Protein AF-A0A924E027-F1 (afdb_monomer_lite)

Secondary structure (DSSP, 8-state):
-----SSEEEEEEEEEETTEEEEEEEEEEE-SHHHHHSTTTTTT-SEEEEEEEESS---HHHHHHHHHHHHHHT-SSEEEEEEETTEEEEEEEES-HHHHHHHHHHHHHHHHHTT--S--S-----EE----

Structure (mmCIF, N/CA/C/O backbone):
data_AF-A0A924E027-F1
#
_entry.id   AF-A0A924E027-F1
#
loop_
_atom_site.group_PDB
_atom_site.id
_atom_site.type_symbol
_atom_site.label_atom_id
_atom_site.label_alt_id
_atom_site.label_comp_id
_atom_site.label_asym_id
_atom_site.label_entity_id
_atom_site.label_seq_id
_atom_site.pdbx_PDB_ins_code
_atom_site.Cartn_x
_atom_site.Cartn_y
_atom_site.Cartn_z
_atom_site.occupancy
_atom_site.B_iso_or_equiv
_atom_site.auth_seq_id
_atom_site.auth_comp_id
_atom_site.auth_asym_id
_atom_site.auth_atom_id
_atom_site.pdbx_PDB_model_num
ATOM 1 N N . GLY A 1 1 ? 15.959 -11.311 -16.418 1.00 66.38 1 GLY A N 1
ATOM 2 C CA . GLY A 1 1 ? 14.643 -11.250 -15.756 1.00 66.38 1 GLY A CA 1
ATOM 3 C C . GLY A 1 1 ? 13.567 -11.440 -16.797 1.00 66.38 1 GLY A C 1
ATOM 4 O O . GLY A 1 1 ? 13.792 -11.071 -17.945 1.00 66.38 1 GLY A O 1
ATOM 5 N N . GLU A 1 2 ? 12.443 -12.037 -16.420 1.00 77.75 2 GLU A N 1
ATOM 6 C CA . GLU A 1 2 ? 11.288 -12.213 -17.307 1.00 77.75 2 GLU A CA 1
ATOM 7 C C . GLU A 1 2 ? 10.476 -10.909 -17.389 1.00 77.75 2 GLU A C 1
ATOM 9 O O . GLU A 1 2 ? 10.451 -10.122 -16.442 1.00 77.75 2 GLU A O 1
ATOM 14 N N . ARG A 1 3 ? 9.845 -10.643 -18.540 1.00 82.81 3 ARG A N 1
ATOM 15 C CA . ARG A 1 3 ? 8.987 -9.465 -18.754 1.00 82.81 3 ARG A CA 1
ATOM 16 C C . ARG A 1 3 ? 7.577 -9.923 -19.102 1.00 82.81 3 ARG A C 1
ATOM 18 O O . ARG A 1 3 ? 7.398 -10.807 -19.937 1.00 82.81 3 ARG A O 1
ATOM 25 N N . PHE A 1 4 ? 6.574 -9.275 -18.514 1.00 83.75 4 PHE A N 1
ATOM 26 C CA . PHE A 1 4 ? 5.158 -9.577 -18.738 1.00 83.75 4 PHE A CA 1
ATOM 27 C C . PHE A 1 4 ? 4.656 -8.999 -20.078 1.00 83.75 4 PHE A C 1
ATOM 29 O O . PHE A 1 4 ? 3.863 -8.061 -20.134 1.00 83.75 4 PHE A O 1
ATOM 36 N N . LEU A 1 5 ? 5.188 -9.508 -21.192 1.00 88.25 5 LEU A N 1
ATOM 37 C CA . LEU A 1 5 ? 4.950 -8.943 -22.526 1.00 88.25 5 LEU A CA 1
ATOM 38 C C . LEU A 1 5 ? 3.614 -9.360 -23.150 1.00 88.25 5 LEU A C 1
ATOM 40 O O . LEU A 1 5 ? 3.139 -8.683 -24.055 1.00 88.25 5 LEU A O 1
ATOM 44 N N . ASN A 1 6 ? 3.000 -10.442 -22.672 1.00 88.25 6 ASN A N 1
ATOM 45 C CA . ASN A 1 6 ? 1.785 -11.002 -23.256 1.00 88.25 6 ASN A CA 1
ATOM 46 C C . ASN A 1 6 ? 0.726 -11.290 -22.189 1.00 88.25 6 ASN A C 1
ATOM 48 O O . ASN A 1 6 ? 1.044 -11.623 -21.049 1.00 88.25 6 ASN A O 1
ATOM 52 N N . GLY A 1 7 ? -0.545 -11.210 -22.587 1.00 90.12 7 GLY A N 1
ATOM 53 C CA . GLY A 1 7 ? -1.685 -11.491 -21.715 1.00 90.12 7 GLY A CA 1
ATOM 54 C C . GLY A 1 7 ? -2.092 -10.306 -20.836 1.00 90.12 7 GLY A C 1
ATOM 55 O O . GLY A 1 7 ? -1.871 -9.142 -21.169 1.00 90.12 7 GLY A O 1
ATOM 56 N N . ALA A 1 8 ? -2.770 -10.600 -19.728 1.00 89.88 8 ALA A N 1
ATOM 57 C CA . ALA A 1 8 ? -3.174 -9.598 -18.749 1.00 89.88 8 ALA A CA 1
ATOM 58 C C . ALA A 1 8 ? -3.244 -10.211 -17.351 1.00 89.88 8 ALA A C 1
ATOM 60 O O . ALA A 1 8 ? -3.834 -11.276 -17.167 1.00 89.88 8 ALA A O 1
ATOM 61 N N . TYR A 1 9 ? -2.703 -9.499 -16.369 1.00 87.12 9 TYR A N 1
ATOM 62 C CA . TYR A 1 9 ? -2.934 -9.789 -14.964 1.00 87.12 9 TYR A CA 1
ATOM 63 C C . TYR A 1 9 ? -4.304 -9.248 -14.557 1.00 87.12 9 TYR A C 1
ATOM 65 O O . TYR A 1 9 ? -4.694 -8.141 -14.948 1.00 87.12 9 TYR A O 1
ATOM 73 N N . ARG A 1 10 ? -5.047 -10.039 -13.780 1.00 89.88 10 ARG A N 1
ATOM 74 C CA . ARG A 1 10 ? -6.344 -9.663 -13.216 1.00 89.88 10 ARG A CA 1
ATOM 75 C C . ARG A 1 10 ? -6.412 -10.139 -11.775 1.00 89.88 10 ARG A C 1
ATOM 77 O O . ARG A 1 10 ? -6.257 -11.330 -11.524 1.00 89.88 10 ARG 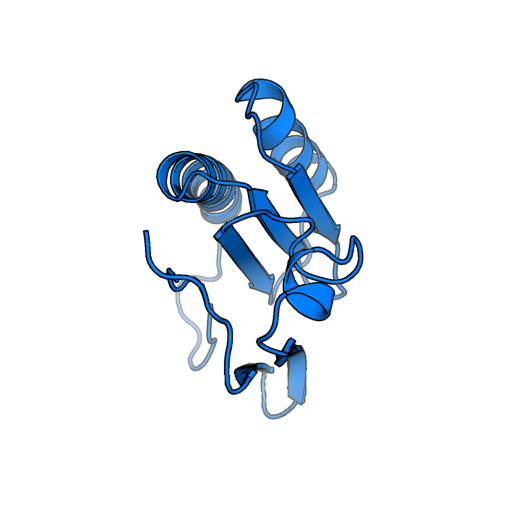A O 1
ATOM 84 N N . ALA A 1 11 ? -6.710 -9.226 -10.864 1.00 86.75 11 ALA A N 1
ATOM 85 C CA . ALA A 1 11 ? -7.046 -9.555 -9.491 1.00 86.75 11 ALA A CA 1
ATOM 86 C C . ALA A 1 11 ? -8.365 -8.901 -9.103 1.00 86.75 11 ALA A C 1
ATOM 88 O O . ALA A 1 11 ? -8.663 -7.765 -9.475 1.00 86.75 11 ALA A O 1
ATOM 89 N N . HIS A 1 12 ? -9.163 -9.653 -8.356 1.00 91.25 12 HIS A N 1
ATOM 90 C CA . HIS A 1 12 ? -10.427 -9.194 -7.810 1.00 91.25 12 HIS A CA 1
ATOM 91 C C . HIS A 1 12 ? -10.440 -9.536 -6.328 1.00 91.25 12 HIS A C 1
ATOM 93 O O . HIS A 1 12 ? -10.499 -10.706 -5.958 1.00 91.25 12 HIS A O 1
ATOM 99 N N . THR A 1 13 ? -10.453 -8.505 -5.493 1.00 87.75 13 THR A N 1
ATOM 100 C CA . THR A 1 13 ? -10.574 -8.635 -4.041 1.00 87.75 13 THR A CA 1
ATOM 101 C C . THR A 1 13 ? -11.860 -7.966 -3.598 1.00 87.75 13 THR A C 1
ATOM 103 O O . THR A 1 13 ? -12.184 -6.857 -4.021 1.00 87.75 13 THR A O 1
ATOM 106 N N . THR A 1 14 ? -12.631 -8.633 -2.747 1.00 90.69 14 THR A N 1
ATOM 107 C CA . THR A 1 14 ? -13.827 -8.050 -2.138 1.00 90.69 14 THR A CA 1
ATOM 108 C C . THR A 1 14 ? -13.852 -8.390 -0.660 1.00 90.69 14 THR A C 1
ATOM 110 O O . THR A 1 14 ? -13.757 -9.556 -0.288 1.00 90.69 14 THR A O 1
ATOM 113 N N . ILE A 1 15 ? -13.986 -7.364 0.175 1.00 87.38 15 ILE A N 1
ATOM 114 C CA . ILE A 1 15 ? -14.159 -7.505 1.620 1.00 87.38 15 ILE A CA 1
ATOM 115 C C . ILE A 1 15 ? -15.609 -7.162 1.931 1.00 87.38 15 ILE A C 1
ATOM 117 O O . ILE A 1 15 ? -16.061 -6.051 1.656 1.00 87.38 15 ILE A O 1
ATOM 121 N N . ASN A 1 16 ? -16.328 -8.120 2.510 1.00 88.12 16 ASN A N 1
ATOM 122 C CA . ASN A 1 16 ? -17.736 -7.984 2.871 1.00 88.12 16 ASN A CA 1
ATOM 123 C C . ASN A 1 16 ? -17.911 -7.975 4.395 1.00 88.12 16 ASN A C 1
ATOM 125 O O . ASN A 1 16 ? -17.195 -8.672 5.115 1.00 88.12 16 ASN A O 1
ATOM 129 N N . ARG A 1 17 ? -18.914 -7.239 4.881 1.00 84.00 17 ARG A N 1
ATOM 130 C CA . ARG A 1 17 ? -19.420 -7.306 6.259 1.00 84.00 17 ARG A CA 1
ATOM 131 C C . ARG A 1 17 ? -20.935 -7.436 6.218 1.00 84.00 17 ARG A C 1
ATOM 133 O O . ARG A 1 17 ? -21.605 -6.614 5.600 1.00 84.00 17 ARG A O 1
ATOM 140 N N . SER A 1 18 ? -21.466 -8.474 6.861 1.00 88.69 18 SER A N 1
ATOM 141 C CA . SER A 1 18 ? -22.913 -8.733 6.939 1.00 88.69 18 SER A CA 1
ATOM 142 C C . SER A 1 18 ? -23.609 -8.690 5.567 1.00 88.69 18 SER A C 1
ATOM 144 O O . SER A 1 18 ? -24.636 -8.041 5.395 1.00 88.69 18 SER A O 1
ATOM 146 N N . GLY A 1 19 ? -22.997 -9.323 4.559 1.00 88.12 19 GLY A N 1
ATOM 147 C CA . GLY A 1 19 ? -23.519 -9.370 3.186 1.00 88.12 19 GLY A CA 1
ATOM 148 C C . GLY A 1 19 ? -23.362 -8.081 2.368 1.00 88.12 19 GLY A C 1
ATOM 149 O O . GLY A 1 19 ? -23.777 -8.057 1.213 1.00 88.12 19 GLY A O 1
ATOM 150 N N . ARG A 1 20 ? -22.754 -7.021 2.919 1.00 87.81 20 ARG A N 1
ATOM 151 C CA . ARG A 1 20 ? -22.511 -5.749 2.219 1.00 87.81 20 ARG A CA 1
ATOM 152 C C . ARG A 1 20 ? -21.020 -5.557 1.909 1.00 87.81 20 ARG A C 1
ATOM 154 O O . ARG A 1 20 ? -20.200 -5.786 2.804 1.00 87.81 20 ARG A O 1
ATOM 161 N N . PRO A 1 21 ? -20.646 -5.117 0.694 1.00 88.56 21 PRO A N 1
ATOM 162 C CA . PRO A 1 21 ? -19.253 -4.841 0.363 1.00 88.56 21 PRO A CA 1
ATOM 163 C C . PRO A 1 21 ? -18.752 -3.597 1.099 1.00 88.56 21 PRO A C 1
ATOM 165 O O . PRO A 1 21 ? -19.355 -2.530 1.016 1.00 88.56 21 PRO A O 1
ATOM 168 N N . LEU A 1 22 ? -17.635 -3.744 1.810 1.00 87.12 22 LEU A N 1
ATOM 169 C CA . LEU A 1 22 ? -16.889 -2.642 2.426 1.00 87.12 22 LEU A CA 1
ATOM 170 C C . LEU A 1 22 ? -15.748 -2.152 1.533 1.00 87.12 22 LEU A C 1
ATOM 172 O O . LEU A 1 22 ? -15.379 -0.983 1.586 1.00 87.12 22 LEU A O 1
ATOM 176 N N . TRP A 1 23 ? -15.172 -3.048 0.734 1.00 89.31 23 TRP A N 1
ATOM 177 C CA . TRP A 1 23 ? -14.073 -2.736 -0.171 1.00 89.31 23 TRP A CA 1
ATOM 178 C C . TRP A 1 23 ? -14.108 -3.665 -1.378 1.00 89.31 23 TRP A C 1
ATOM 180 O O . TRP A 1 23 ? -14.326 -4.869 -1.233 1.00 89.31 23 TRP A O 1
ATOM 190 N N . ILE A 1 24 ? -13.873 -3.106 -2.563 1.00 91.19 24 ILE A N 1
ATOM 191 C CA . ILE A 1 24 ? -13.747 -3.846 -3.817 1.00 91.19 24 ILE A CA 1
ATOM 192 C C . ILE A 1 24 ? -12.511 -3.300 -4.531 1.00 91.19 24 ILE A C 1
ATOM 194 O O . ILE A 1 24 ? -12.484 -2.121 -4.875 1.00 91.19 24 ILE A O 1
ATOM 198 N N . ASP A 1 25 ? -11.522 -4.153 -4.787 1.00 90.62 25 ASP A N 1
ATOM 199 C CA . ASP A 1 25 ? -10.383 -3.826 -5.649 1.00 90.62 25 ASP A CA 1
ATOM 200 C C . ASP A 1 25 ? -10.411 -4.723 -6.885 1.00 90.62 25 ASP A C 1
ATOM 202 O O . ASP A 1 25 ? -10.452 -5.951 -6.778 1.00 90.62 25 ASP A O 1
ATOM 206 N N . ARG A 1 26 ? -10.427 -4.101 -8.064 1.00 91.56 26 ARG A N 1
ATOM 207 C CA . ARG A 1 26 ? -10.438 -4.779 -9.365 1.00 91.56 26 ARG A CA 1
ATOM 208 C C . ARG A 1 26 ? -9.227 -4.314 -10.147 1.00 91.56 26 ARG A C 1
ATOM 210 O O . ARG A 1 26 ? -9.290 -3.341 -10.895 1.00 91.56 26 ARG A O 1
ATOM 217 N N . GLN A 1 27 ? -8.124 -5.018 -9.965 1.00 89.69 27 GLN A N 1
ATOM 218 C CA . GLN A 1 27 ? -6.877 -4.700 -10.635 1.00 89.69 27 GLN A CA 1
ATOM 219 C C . GLN A 1 27 ? -6.828 -5.420 -11.976 1.00 89.69 27 GLN A C 1
ATOM 221 O O . GLN A 1 27 ? -7.080 -6.623 -12.076 1.00 89.69 27 GLN A O 1
ATOM 226 N N . ARG A 1 28 ? -6.488 -4.675 -13.023 1.00 89.56 28 ARG A N 1
ATOM 227 C CA . ARG A 1 28 ? -6.146 -5.233 -14.325 1.00 89.56 28 ARG A CA 1
ATOM 228 C C . ARG A 1 28 ? -4.899 -4.537 -14.829 1.00 89.56 28 ARG A C 1
ATOM 230 O O . ARG A 1 28 ? -4.915 -3.326 -15.013 1.00 89.56 28 ARG A O 1
ATOM 237 N N . LEU A 1 29 ? -3.873 -5.320 -15.124 1.00 87.44 29 LEU A N 1
ATOM 238 C CA . LEU A 1 29 ? -2.673 -4.840 -15.787 1.00 87.44 29 LEU A CA 1
ATOM 239 C C . LEU A 1 29 ? -2.540 -5.572 -17.119 1.00 87.44 29 LEU A C 1
ATOM 241 O O . LEU A 1 29 ? -2.468 -6.800 -17.162 1.00 87.44 29 LEU A O 1
ATOM 245 N N . ALA A 1 30 ? -2.568 -4.819 -18.215 1.00 88.94 30 ALA A N 1
ATOM 246 C CA . ALA A 1 30 ? -2.277 -5.379 -19.525 1.00 88.94 30 ALA A CA 1
ATOM 247 C C . ALA A 1 30 ? -0.778 -5.685 -19.627 1.00 88.94 30 ALA A C 1
ATOM 249 O O . ALA A 1 30 ? 0.045 -4.901 -19.154 1.00 88.94 30 ALA A O 1
ATOM 250 N N . GLY A 1 31 ? -0.439 -6.819 -20.237 1.00 87.75 31 GLY A N 1
ATOM 251 C CA . GLY A 1 31 ? 0.928 -7.074 -20.663 1.00 87.75 31 GLY A CA 1
ATOM 252 C C . GLY A 1 31 ? 1.321 -6.195 -21.848 1.00 87.75 31 GLY A C 1
ATOM 253 O O . GLY A 1 31 ? 0.494 -5.495 -22.437 1.00 87.75 31 GLY A O 1
ATOM 254 N N . GLY A 1 32 ? 2.599 -6.258 -22.198 1.00 89.12 32 GLY A N 1
ATOM 255 C CA . GLY A 1 32 ? 3.168 -5.535 -23.332 1.00 89.12 32 GLY A CA 1
ATOM 256 C C . GLY A 1 32 ? 3.909 -4.270 -22.914 1.00 89.12 32 GLY A C 1
ATOM 257 O O . GLY A 1 32 ? 3.631 -3.656 -21.885 1.00 89.12 32 GLY A O 1
ATOM 258 N N . GLU A 1 33 ? 4.893 -3.884 -23.722 1.00 87.75 33 GLU A N 1
ATOM 259 C CA . GLU A 1 33 ? 5.877 -2.866 -23.338 1.00 87.75 33 GLU A CA 1
ATOM 260 C C . GLU A 1 33 ? 5.249 -1.506 -23.029 1.00 87.75 33 GLU A C 1
ATOM 262 O O . GLU A 1 33 ? 5.585 -0.902 -22.015 1.00 87.75 33 GLU A O 1
ATOM 267 N N . ALA A 1 34 ? 4.287 -1.062 -23.842 1.00 86.75 34 ALA A N 1
ATOM 268 C CA . ALA A 1 34 ? 3.616 0.222 -23.649 1.00 86.75 34 ALA A CA 1
ATOM 269 C C . ALA A 1 34 ? 2.832 0.288 -22.325 1.00 86.75 34 ALA A C 1
ATOM 271 O O . ALA A 1 34 ? 2.884 1.293 -21.620 1.00 86.75 34 ALA A O 1
ATOM 272 N N . ALA A 1 35 ? 2.132 -0.791 -21.959 1.00 84.94 35 ALA A N 1
ATOM 273 C CA . ALA A 1 35 ? 1.352 -0.844 -20.724 1.00 84.94 35 ALA A CA 1
ATOM 274 C C . ALA A 1 35 ? 2.252 -0.905 -19.480 1.00 84.94 35 ALA A C 1
ATOM 276 O O . ALA A 1 35 ? 1.957 -0.266 -18.470 1.00 84.94 35 ALA A O 1
ATOM 277 N N . LEU A 1 36 ? 3.368 -1.635 -19.564 1.00 86.31 36 LEU A N 1
ATOM 278 C CA . LEU A 1 36 ? 4.341 -1.728 -18.474 1.00 86.31 36 LEU A CA 1
ATOM 279 C C . LEU A 1 36 ? 5.138 -0.428 -18.290 1.00 86.31 36 LEU A C 1
ATOM 281 O O . LEU A 1 36 ? 5.447 -0.065 -17.157 1.00 86.31 36 LEU A O 1
ATOM 285 N N . ALA A 1 37 ? 5.456 0.283 -19.375 1.00 89.06 37 ALA A N 1
ATOM 286 C CA . ALA A 1 37 ? 6.190 1.549 -19.327 1.00 89.06 37 ALA A CA 1
ATOM 287 C C . ALA A 1 37 ? 5.308 2.753 -18.950 1.00 89.06 37 ALA A C 1
ATOM 289 O O . ALA A 1 37 ? 5.829 3.774 -18.512 1.00 89.06 37 ALA A O 1
ATOM 290 N N . SER A 1 38 ? 3.985 2.649 -19.103 1.00 89.50 38 SER A N 1
ATOM 291 C CA . SER A 1 38 ? 3.060 3.740 -18.788 1.00 89.50 38 SER A CA 1
ATOM 292 C C . SER A 1 38 ? 3.104 4.121 -17.308 1.00 89.50 38 SER A C 1
ATOM 294 O O . SER A 1 38 ? 3.025 3.255 -16.435 1.00 89.50 38 SER A O 1
ATOM 296 N N . GLU A 1 39 ? 3.116 5.425 -17.023 1.00 87.44 39 GLU A N 1
ATOM 297 C CA . GLU A 1 39 ? 3.007 5.969 -15.663 1.00 87.44 39 GLU A CA 1
ATOM 298 C C . GLU A 1 39 ? 1.703 5.577 -14.959 1.00 87.44 39 GLU A C 1
ATOM 300 O O . GLU A 1 39 ? 1.675 5.459 -13.736 1.00 87.44 39 GLU A O 1
ATOM 305 N N . GLN A 1 40 ? 0.636 5.334 -15.729 1.00 84.69 40 GLN A N 1
ATOM 306 C CA . GLN A 1 40 ? -0.654 4.858 -15.216 1.00 84.69 40 GLN A CA 1
ATOM 307 C C . GLN A 1 40 ? -0.677 3.336 -14.999 1.00 84.69 40 GLN A C 1
ATOM 309 O O . GLN A 1 40 ? -1.615 2.798 -14.411 1.00 84.69 40 GLN A O 1
ATOM 314 N N . GLY A 1 41 ? 0.345 2.638 -15.498 1.00 86.50 41 GLY A N 1
ATOM 315 C CA . GLY A 1 41 ? 0.609 1.231 -15.247 1.00 86.50 41 GLY A CA 1
ATOM 316 C C . GLY A 1 41 ? 1.742 1.069 -14.239 1.00 86.50 41 GLY A C 1
ATOM 317 O O . GLY A 1 41 ? 1.707 1.602 -13.126 1.00 86.50 41 GLY A O 1
ATOM 318 N N . LEU A 1 42 ? 2.764 0.310 -14.629 1.00 88.94 42 LEU A N 1
ATOM 319 C CA . LEU A 1 42 ? 3.888 0.015 -13.746 1.00 88.94 42 LEU A CA 1
ATOM 320 C C . LEU A 1 42 ? 5.001 1.069 -13.768 1.00 88.94 42 LEU A C 1
ATOM 322 O O . LEU A 1 42 ? 5.895 0.976 -12.935 1.00 88.94 42 LEU A O 1
ATOM 326 N N . ALA A 1 43 ? 4.982 2.052 -14.672 1.00 91.25 43 ALA A N 1
ATOM 327 C CA . ALA A 1 43 ? 6.069 3.029 -14.832 1.00 91.25 43 ALA A CA 1
ATOM 328 C C . ALA A 1 43 ? 7.464 2.369 -14.937 1.00 91.25 43 ALA A C 1
ATOM 330 O O . ALA A 1 43 ? 8.447 2.840 -14.369 1.00 91.25 43 ALA A O 1
ATOM 331 N N . GLY A 1 44 ? 7.540 1.208 -15.596 1.00 90.31 44 GLY A N 1
ATOM 332 C CA . GLY A 1 44 ? 8.768 0.416 -15.711 1.00 90.31 44 GLY A CA 1
ATOM 333 C C . GLY A 1 44 ? 9.187 -0.345 -14.445 1.00 90.31 44 GLY A C 1
ATOM 334 O O . GLY A 1 44 ? 10.197 -1.045 -14.473 1.00 90.31 44 GLY A O 1
ATOM 335 N N . LYS A 1 45 ? 8.426 -0.260 -13.350 1.00 92.31 45 LYS A N 1
ATOM 336 C CA . LYS A 1 45 ? 8.688 -0.974 -12.095 1.00 92.31 45 LYS A CA 1
ATOM 337 C C . LYS A 1 45 ? 8.193 -2.419 -12.161 1.00 92.31 45 LYS A C 1
ATOM 339 O O . LYS A 1 45 ? 7.220 -2.728 -12.837 1.00 92.31 45 LYS A O 1
ATOM 344 N N . SER A 1 46 ? 8.870 -3.335 -11.477 1.00 90.44 46 SER A N 1
ATOM 345 C CA . SER A 1 46 ? 8.569 -4.776 -11.542 1.00 90.44 46 SER A CA 1
ATOM 346 C C . SER A 1 46 ? 7.665 -5.267 -10.412 1.00 90.44 46 SER A C 1
ATOM 348 O O . SER A 1 46 ? 7.154 -6.385 -10.467 1.00 90.44 46 SER A O 1
ATOM 350 N N . VAL A 1 47 ? 7.459 -4.446 -9.382 1.00 91.44 47 VAL A N 1
ATOM 351 C CA . VAL A 1 47 ? 6.749 -4.817 -8.161 1.00 91.44 47 VAL A CA 1
ATOM 352 C C . VAL A 1 47 ? 5.660 -3.798 -7.874 1.00 91.44 47 VAL A C 1
ATOM 354 O O . VAL A 1 47 ? 5.921 -2.605 -7.741 1.00 91.44 47 VAL A O 1
ATOM 357 N N . VAL A 1 48 ? 4.440 -4.295 -7.699 1.00 92.81 48 VAL A N 1
ATOM 358 C CA . VAL A 1 48 ? 3.338 -3.561 -7.076 1.00 92.81 48 VAL A CA 1
ATOM 359 C C . VAL A 1 48 ? 2.811 -4.350 -5.892 1.00 92.81 48 VAL A C 1
ATOM 361 O O . VAL A 1 48 ? 2.824 -5.581 -5.887 1.00 92.81 48 VAL A O 1
ATOM 364 N N . GLY A 1 49 ? 2.364 -3.640 -4.866 1.00 92.38 49 GLY A N 1
ATOM 365 C CA . GLY A 1 49 ? 1.829 -4.251 -3.658 1.00 92.38 49 GLY A CA 1
AT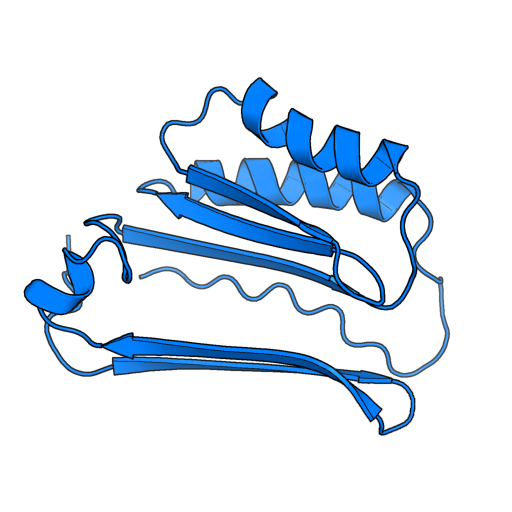OM 366 C C . GLY A 1 49 ? 0.634 -3.479 -3.135 1.00 92.38 49 GLY A C 1
ATOM 367 O O . GLY A 1 49 ? 0.555 -2.262 -3.296 1.00 92.38 49 GLY A O 1
ATOM 368 N N . THR A 1 50 ? -0.305 -4.178 -2.505 1.00 93.88 50 THR A N 1
ATOM 369 C CA . THR A 1 50 ? -1.452 -3.555 -1.844 1.00 93.88 50 THR A CA 1
ATOM 370 C C . THR A 1 50 ? -1.694 -4.211 -0.489 1.00 93.88 50 THR A C 1
ATOM 372 O O . THR A 1 50 ? -1.846 -5.429 -0.398 1.00 93.88 50 THR A O 1
ATOM 375 N N . LEU A 1 51 ? -1.760 -3.392 0.557 1.00 94.56 51 LEU A N 1
ATOM 376 C CA . LEU A 1 51 ? -2.182 -3.783 1.898 1.00 94.56 51 LEU A CA 1
ATOM 377 C C . LEU A 1 51 ? -3.436 -2.991 2.253 1.00 94.56 51 LEU A C 1
ATOM 379 O O . LEU A 1 51 ? -3.468 -1.776 2.091 1.00 94.56 51 LEU A O 1
ATOM 383 N N . VAL A 1 52 ? -4.481 -3.669 2.718 1.00 92.81 52 VAL A N 1
ATOM 384 C CA . VAL A 1 52 ? -5.731 -3.022 3.126 1.00 92.81 52 VAL A CA 1
ATOM 385 C C . VAL A 1 52 ? -6.087 -3.420 4.549 1.00 92.81 52 VAL A C 1
ATOM 387 O O . VAL A 1 52 ? -6.022 -4.592 4.917 1.00 92.81 52 VAL A O 1
ATOM 390 N N . TRP A 1 53 ? -6.493 -2.431 5.337 1.00 92.31 53 TRP A N 1
ATOM 391 C CA . TRP A 1 53 ? -7.002 -2.602 6.691 1.00 92.31 53 TRP A CA 1
ATOM 392 C C . TRP A 1 53 ? -8.397 -2.006 6.743 1.00 92.31 53 TRP A C 1
ATOM 394 O O . TRP A 1 53 ? -8.550 -0.788 6.717 1.00 92.31 53 TRP A O 1
ATOM 404 N N . ILE A 1 54 ? -9.416 -2.865 6.743 1.00 89.56 54 ILE A N 1
ATOM 405 C CA . ILE A 1 54 ? -10.814 -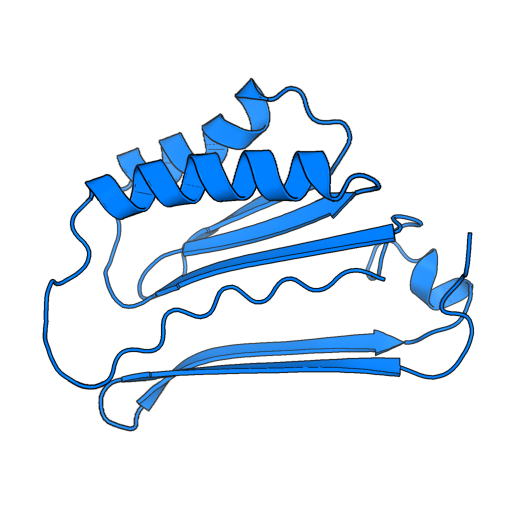2.471 6.548 1.00 89.56 54 ILE A CA 1
ATOM 406 C C . ILE A 1 54 ? -11.677 -3.068 7.653 1.00 89.56 54 ILE A C 1
ATOM 408 O O . ILE A 1 54 ? -11.566 -4.247 7.982 1.00 89.56 54 ILE A O 1
ATOM 412 N N . GLY A 1 55 ? -12.601 -2.268 8.171 1.00 84.62 55 GLY A N 1
ATOM 413 C CA . GLY A 1 55 ? -13.616 -2.680 9.131 1.00 84.62 55 GLY A CA 1
ATOM 414 C C . GLY A 1 55 ? -13.717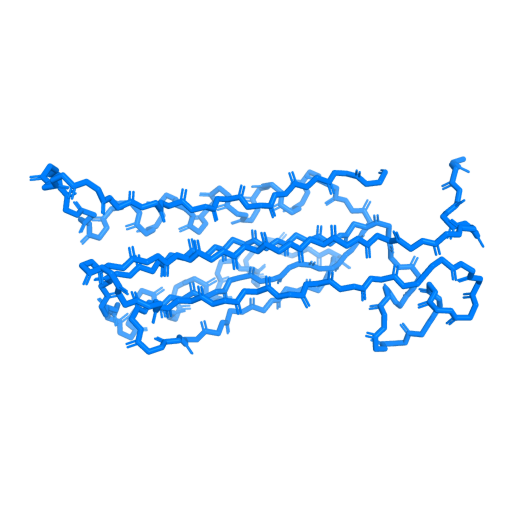 -1.776 10.355 1.00 84.62 55 GLY A C 1
ATOM 415 O O . GLY A 1 55 ? -14.705 -1.889 11.085 1.00 84.62 55 GLY A O 1
ATOM 416 N N . LEU A 1 56 ? -12.757 -0.884 10.572 1.00 81.00 56 LEU A N 1
ATOM 417 C CA . LEU A 1 56 ? -12.769 0.071 11.674 1.00 81.00 56 LEU A CA 1
ATOM 418 C C . LEU A 1 56 ? -12.198 1.415 11.206 1.00 81.00 56 LEU A C 1
ATOM 420 O O . LEU A 1 56 ? -11.188 1.421 10.499 1.00 81.00 56 LEU A O 1
ATOM 424 N N . PRO A 1 57 ? -12.814 2.543 11.600 1.00 85.69 57 PRO A N 1
ATOM 425 C CA . PRO A 1 57 ? -12.172 3.845 11.497 1.00 85.69 57 PRO A CA 1
ATOM 426 C C . PRO A 1 57 ? -10.852 3.845 12.271 1.00 85.69 57 PRO A C 1
ATOM 428 O O . PRO A 1 57 ? -10.746 3.225 13.328 1.00 85.69 57 PRO A O 1
ATOM 431 N N . LEU A 1 58 ? -9.859 4.550 11.742 1.00 89.62 58 LEU A N 1
ATOM 432 C CA . LEU A 1 58 ? -8.563 4.732 12.384 1.00 89.62 58 LEU A CA 1
ATOM 433 C C . LEU A 1 58 ? -8.460 6.167 12.886 1.00 89.62 58 LEU A C 1
ATOM 435 O O . LEU A 1 58 ? -8.989 7.079 12.254 1.00 89.62 58 LEU A O 1
ATOM 439 N N . ALA A 1 59 ? -7.773 6.361 14.008 1.00 92.62 59 ALA A N 1
ATOM 440 C CA . ALA A 1 59 ? -7.433 7.699 14.468 1.00 92.62 59 ALA A CA 1
ATOM 441 C C . ALA A 1 59 ? -6.488 8.381 13.465 1.00 92.62 59 ALA A C 1
ATOM 443 O O . ALA A 1 59 ? -5.615 7.730 12.883 1.00 92.62 59 ALA A O 1
ATOM 444 N N . ASP A 1 60 ? -6.619 9.699 13.311 1.00 93.75 60 ASP A N 1
ATOM 445 C CA . ASP A 1 60 ? -5.786 10.482 12.390 1.00 93.75 60 ASP A CA 1
ATOM 446 C C . ASP A 1 60 ? -4.288 10.350 12.703 1.00 93.75 60 ASP A C 1
ATOM 448 O O . ASP A 1 60 ? -3.462 10.346 11.791 1.00 93.75 60 ASP A O 1
ATOM 452 N N . THR A 1 61 ? -3.937 10.164 13.980 1.00 95.69 61 THR A N 1
ATOM 453 C CA . THR A 1 61 ? -2.560 9.906 14.425 1.00 95.69 61 THR A CA 1
ATOM 454 C C . THR A 1 61 ? -1.992 8.627 13.813 1.00 95.69 61 THR A C 1
ATOM 456 O O . THR A 1 61 ? -0.910 8.655 13.236 1.00 95.69 61 THR A O 1
ATOM 459 N N . VAL A 1 62 ? -2.756 7.531 13.820 1.00 94.75 62 VAL A N 1
ATOM 460 C CA . VAL A 1 62 ? -2.359 6.247 13.214 1.00 94.75 62 VAL A CA 1
ATOM 461 C C . VAL A 1 62 ? -2.178 6.393 11.702 1.00 94.75 62 VAL A C 1
ATOM 463 O O . VAL A 1 62 ? -1.230 5.863 11.125 1.00 94.75 62 VAL A O 1
ATOM 466 N N . VAL A 1 63 ? -3.065 7.140 11.038 1.00 94.94 63 VAL A N 1
ATOM 467 C CA . VAL A 1 63 ? -2.948 7.412 9.596 1.00 94.94 63 VAL A CA 1
ATOM 468 C C . VAL A 1 63 ? -1.685 8.226 9.295 1.00 94.94 63 VAL A C 1
ATOM 470 O O . VAL A 1 63 ? -0.983 7.934 8.322 1.00 94.94 63 VAL A O 1
ATOM 473 N N . ALA A 1 64 ? -1.384 9.240 10.107 1.00 96.25 64 ALA A N 1
ATOM 474 C CA . ALA A 1 64 ? -0.189 10.065 9.958 1.00 96.25 64 ALA A CA 1
ATOM 475 C C . ALA A 1 64 ? 1.100 9.255 10.187 1.00 96.25 64 ALA A C 1
ATOM 477 O O . ALA A 1 64 ? 2.057 9.385 9.417 1.00 96.25 64 ALA A O 1
ATOM 478 N N . GLU A 1 65 ? 1.109 8.368 11.182 1.00 96.69 65 GLU A N 1
ATOM 479 C CA . GLU A 1 65 ? 2.219 7.447 11.442 1.00 96.69 65 GLU A CA 1
ATOM 480 C C . GLU A 1 65 ? 2.427 6.474 10.277 1.00 96.69 65 GLU A C 1
ATOM 482 O O . GLU A 1 65 ? 3.548 6.340 9.784 1.00 96.69 65 GLU A O 1
ATOM 487 N N . ALA A 1 66 ? 1.355 5.883 9.738 1.00 95.38 66 ALA A N 1
ATOM 488 C CA . ALA A 1 66 ? 1.441 4.999 8.573 1.00 95.38 66 ALA A CA 1
ATOM 489 C C . ALA A 1 66 ? 2.020 5.711 7.335 1.00 95.38 66 ALA A C 1
ATOM 491 O O . ALA A 1 66 ? 2.796 5.120 6.581 1.00 95.38 66 ALA A O 1
ATOM 492 N N . ARG A 1 67 ? 1.675 6.991 7.125 1.00 94.81 67 ARG A N 1
ATOM 493 C CA . ARG A 1 67 ? 2.265 7.822 6.056 1.00 94.81 67 ARG A CA 1
ATOM 494 C C . ARG A 1 67 ? 3.753 8.070 6.290 1.00 94.81 67 ARG A C 1
ATOM 496 O O . ARG A 1 67 ? 4.547 7.942 5.363 1.00 94.81 67 ARG A O 1
ATOM 503 N N . THR A 1 68 ? 4.124 8.396 7.524 1.00 95.81 68 THR A N 1
ATOM 504 C CA . THR A 1 68 ? 5.511 8.704 7.901 1.00 95.81 68 THR A CA 1
ATOM 505 C C . THR A 1 68 ? 6.411 7.468 7.851 1.00 95.81 68 THR A C 1
ATOM 507 O O . THR A 1 68 ? 7.592 7.587 7.525 1.00 95.81 68 THR A O 1
ATOM 510 N N . ALA A 1 69 ? 5.856 6.275 8.088 1.00 95.25 69 ALA A N 1
ATOM 511 C CA . ALA A 1 69 ? 6.591 5.013 8.041 1.00 95.25 69 ALA A CA 1
ATOM 512 C C . ALA A 1 69 ? 7.301 4.777 6.697 1.00 95.25 69 ALA A C 1
ATOM 514 O O . ALA A 1 69 ? 8.392 4.211 6.678 1.00 95.25 69 ALA A O 1
ATOM 515 N N . TRP A 1 70 ? 6.718 5.233 5.580 1.00 93.88 70 TRP A N 1
ATOM 516 C CA . TRP A 1 70 ? 7.396 5.171 4.283 1.00 93.88 70 TRP A CA 1
ATOM 517 C C . TRP A 1 70 ? 8.595 6.122 4.224 1.00 93.88 70 TRP A C 1
ATOM 519 O O . TRP A 1 70 ? 9.707 5.703 3.904 1.00 93.88 70 TRP A O 1
ATOM 529 N N . SER A 1 71 ? 8.380 7.392 4.577 1.00 90.75 71 SER A N 1
ATOM 530 C CA . SER A 1 71 ? 9.416 8.429 4.543 1.00 90.75 71 SER A CA 1
ATOM 531 C C . SER A 1 71 ? 10.635 8.064 5.395 1.00 90.75 71 SER A C 1
ATOM 533 O O . SER A 1 71 ? 11.763 8.352 5.005 1.00 90.75 71 SER A O 1
ATOM 535 N N . ALA A 1 72 ? 10.426 7.388 6.528 1.00 92.19 72 ALA A N 1
ATOM 536 C CA . ALA A 1 72 ? 11.498 6.949 7.420 1.00 92.19 72 ALA A CA 1
ATOM 537 C C . ALA A 1 72 ? 12.376 5.827 6.835 1.00 92.19 72 ALA A C 1
ATOM 539 O O . ALA A 1 72 ? 13.539 5.704 7.210 1.00 92.19 72 ALA A O 1
ATOM 540 N N . MET A 1 73 ? 11.843 5.009 5.922 1.00 89.00 73 MET A N 1
ATOM 541 C CA . MET A 1 73 ? 12.575 3.880 5.338 1.00 89.00 73 MET A CA 1
ATOM 542 C C . MET A 1 73 ? 13.566 4.313 4.242 1.00 89.00 73 MET A C 1
ATOM 544 O O . MET A 1 73 ? 14.421 3.519 3.860 1.00 89.00 73 MET A O 1
ATOM 548 N N . ALA A 1 74 ? 13.461 5.554 3.740 1.00 84.50 74 ALA A N 1
ATOM 549 C CA . ALA A 1 74 ? 14.276 6.083 2.638 1.00 84.50 74 ALA A CA 1
ATOM 550 C C . ALA A 1 74 ? 14.310 5.153 1.403 1.00 84.50 74 ALA A C 1
ATOM 552 O O . ALA A 1 74 ? 15.345 4.956 0.760 1.00 84.50 74 ALA A O 1
ATOM 553 N N . GLY A 1 75 ? 13.154 4.561 1.100 1.00 84.69 75 GLY A N 1
ATOM 554 C CA . GLY A 1 75 ? 12.968 3.657 -0.023 1.00 84.69 75 GLY A CA 1
ATOM 555 C C . GLY A 1 75 ? 13.192 4.307 -1.397 1.00 84.69 75 GLY A C 1
ATOM 556 O O . GLY A 1 75 ? 13.041 5.515 -1.558 1.00 84.69 75 GLY A O 1
ATOM 557 N N . GLN A 1 76 ? 13.541 3.491 -2.393 1.00 92.31 76 GLN A N 1
ATOM 558 C CA . GLN A 1 76 ? 13.678 3.873 -3.806 1.00 92.31 76 GLN A CA 1
ATOM 559 C C . GLN A 1 76 ? 12.378 3.678 -4.607 1.00 92.31 76 GLN A C 1
ATOM 561 O O . GLN A 1 76 ? 12.292 4.097 -5.764 1.00 92.31 76 GLN A O 1
ATOM 566 N N . GLY A 1 77 ? 11.388 2.989 -4.033 1.00 93.94 77 GLY A N 1
ATOM 567 C CA . GLY A 1 77 ? 10.062 2.850 -4.623 1.00 93.94 77 GLY A CA 1
ATOM 568 C C . GLY A 1 77 ? 9.182 4.089 -4.444 1.00 93.94 77 GLY A C 1
ATOM 569 O O . GLY A 1 77 ? 9.587 5.138 -3.952 1.00 93.94 77 GLY A O 1
ATOM 570 N N . GLU A 1 78 ? 7.923 3.934 -4.817 1.00 95.31 78 GLU A N 1
ATOM 571 C CA . GLU A 1 78 ? 6.844 4.866 -4.535 1.00 95.31 78 GLU A CA 1
ATOM 572 C C . GLU A 1 78 ? 5.839 4.169 -3.627 1.00 95.31 78 GLU A C 1
ATOM 574 O O . GLU A 1 78 ? 5.475 3.010 -3.853 1.00 95.31 78 GLU A O 1
ATOM 579 N N . ALA A 1 79 ? 5.356 4.879 -2.614 1.00 95.81 79 ALA A N 1
ATOM 580 C CA . ALA A 1 79 ? 4.340 4.352 -1.727 1.00 95.81 79 ALA A CA 1
ATOM 581 C C . ALA A 1 79 ? 3.310 5.415 -1.361 1.00 95.81 79 ALA A C 1
ATOM 583 O O . ALA A 1 79 ? 3.604 6.608 -1.289 1.00 95.81 79 ALA A O 1
ATOM 584 N N . GLY A 1 80 ? 2.084 4.967 -1.120 1.00 95.38 80 GLY A N 1
ATOM 585 C CA . GLY A 1 80 ? 0.975 5.834 -0.760 1.00 95.38 80 GLY A CA 1
ATOM 586 C C . GLY A 1 80 ? 0.050 5.171 0.242 1.00 95.38 80 GLY A C 1
ATOM 587 O O . GLY A 1 80 ? -0.242 3.980 0.144 1.00 95.38 80 GLY A O 1
ATOM 588 N N . VAL A 1 81 ? -0.437 5.971 1.187 1.00 96.56 81 VAL A N 1
ATOM 589 C CA . VAL A 1 81 ? -1.491 5.594 2.132 1.00 96.56 81 VAL A CA 1
ATOM 590 C C . VAL A 1 81 ? -2.742 6.400 1.794 1.00 96.56 81 VAL A C 1
ATOM 592 O O . VAL A 1 81 ? -2.682 7.617 1.604 1.00 96.56 81 VAL A O 1
ATOM 595 N N . THR A 1 82 ? -3.892 5.748 1.740 1.00 94.94 82 THR A N 1
ATOM 596 C CA . THR A 1 82 ? -5.188 6.374 1.473 1.00 94.94 82 THR A CA 1
ATOM 597 C C . THR A 1 82 ? -6.164 5.948 2.556 1.00 94.94 82 THR A C 1
ATOM 599 O O . THR A 1 82 ? -6.327 4.759 2.812 1.00 94.94 82 THR A O 1
ATOM 602 N N . VAL A 1 83 ? -6.820 6.920 3.191 1.00 94.19 83 VAL A N 1
ATOM 603 C CA . VAL A 1 83 ? -7.939 6.637 4.096 1.00 94.19 83 VAL A CA 1
ATOM 604 C C . VAL A 1 83 ? -9.141 6.258 3.247 1.00 94.19 83 VAL A C 1
ATOM 606 O O . VAL A 1 83 ? -9.439 6.914 2.249 1.00 94.19 83 VAL A O 1
ATOM 609 N N . VAL A 1 84 ? -9.821 5.192 3.639 1.00 90.69 84 VAL A N 1
ATOM 610 C CA . VAL A 1 84 ? -11.048 4.720 2.995 1.00 90.69 84 VAL A CA 1
ATOM 611 C C . VAL A 1 84 ? -12.161 4.667 4.036 1.00 90.69 84 VAL A C 1
ATOM 613 O O . VAL A 1 84 ? -11.897 4.757 5.232 1.00 90.69 84 VAL A O 1
ATOM 616 N N . ALA A 1 85 ? -13.414 4.519 3.598 1.00 83.38 85 ALA A N 1
ATOM 617 C CA . ALA A 1 85 ? -14.597 4.726 4.442 1.00 83.38 85 ALA A CA 1
ATOM 618 C C . ALA A 1 85 ? -14.580 3.995 5.803 1.00 83.38 85 ALA A C 1
ATOM 620 O O . ALA A 1 85 ? -15.171 4.481 6.761 1.00 83.38 85 ALA A O 1
ATOM 621 N N . ALA A 1 86 ? -13.910 2.844 5.905 1.00 84.69 86 ALA A N 1
ATOM 622 C CA . ALA A 1 86 ? -13.764 2.102 7.155 1.00 84.69 86 ALA A CA 1
ATOM 623 C C . ALA A 1 86 ? -12.333 1.584 7.370 1.00 84.69 86 ALA A C 1
ATOM 625 O O . ALA A 1 86 ? -12.164 0.413 7.709 1.00 84.69 86 ALA A O 1
ATOM 626 N N . GLY A 1 87 ? -11.315 2.415 7.129 1.00 91.31 87 GLY A N 1
ATOM 627 C CA . GLY A 1 87 ? -9.925 2.083 7.452 1.00 91.31 87 GLY A CA 1
ATOM 628 C C . GLY A 1 87 ? -8.919 2.714 6.493 1.00 91.31 87 GLY A C 1
ATOM 629 O O . GLY A 1 87 ? -9.050 3.888 6.148 1.00 91.31 87 GLY A O 1
ATOM 630 N N . LEU A 1 88 ? -7.917 1.951 6.050 1.00 94.00 88 LEU A N 1
ATOM 631 C CA . LEU A 1 88 ? -6.891 2.445 5.129 1.00 94.00 88 LEU A CA 1
ATOM 632 C C . LEU A 1 88 ? -6.486 1.434 4.052 1.00 94.00 88 LEU A C 1
ATOM 634 O O . LEU A 1 88 ? -6.647 0.221 4.202 1.00 94.00 88 LEU A O 1
ATOM 638 N N . ALA A 1 89 ? -5.922 1.961 2.969 1.00 94.25 89 ALA A N 1
ATOM 639 C CA . ALA A 1 89 ? -5.257 1.214 1.914 1.00 94.25 89 ALA A CA 1
ATOM 640 C C . ALA A 1 89 ? -3.840 1.764 1.702 1.00 94.25 89 ALA A C 1
ATOM 642 O O . ALA A 1 89 ? -3.649 2.970 1.555 1.00 94.25 89 ALA A O 1
ATOM 643 N N . CYS A 1 90 ? -2.862 0.871 1.648 1.00 96.00 90 CYS A N 1
ATOM 644 C CA . CYS A 1 90 ? -1.466 1.145 1.350 1.00 96.00 90 CYS A CA 1
ATOM 645 C C . CYS A 1 90 ? -1.114 0.534 -0.002 1.00 96.00 90 CYS A C 1
ATOM 647 O O . CYS A 1 90 ? -1.400 -0.641 -0.245 1.00 96.00 90 CYS A O 1
ATOM 649 N N . ARG A 1 91 ? -0.474 1.30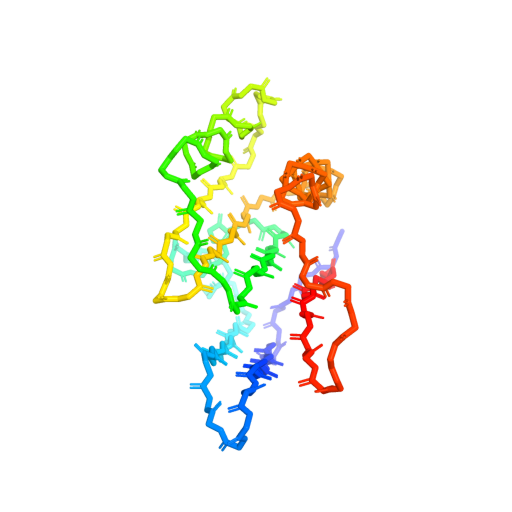7 -0.879 1.00 95.19 91 ARG A N 1
ATOM 650 C CA . ARG A 1 91 ? -0.008 0.843 -2.190 1.00 95.19 91 ARG A CA 1
ATOM 651 C C . ARG A 1 91 ? 1.470 1.142 -2.362 1.00 95.19 91 ARG A C 1
ATOM 653 O O . ARG A 1 91 ? 1.916 2.214 -1.975 1.00 95.19 91 ARG A O 1
ATOM 660 N N . TYR A 1 92 ? 2.192 0.190 -2.938 1.00 96.06 92 TYR A N 1
ATOM 661 C CA . TYR A 1 92 ? 3.610 0.294 -3.276 1.00 96.06 92 TYR A CA 1
ATOM 662 C C . TYR A 1 92 ? 3.799 0.044 -4.772 1.00 96.06 92 TYR A C 1
ATOM 664 O O . TYR A 1 92 ? 3.123 -0.826 -5.333 1.00 96.06 92 TYR A O 1
ATOM 672 N N . ARG A 1 93 ? 4.746 0.754 -5.386 1.00 94.94 93 ARG A N 1
ATOM 673 C CA . ARG A 1 93 ? 5.253 0.518 -6.740 1.00 94.94 93 ARG A CA 1
ATOM 674 C C . ARG A 1 93 ? 6.770 0.701 -6.751 1.00 94.94 93 ARG A C 1
ATOM 676 O O . ARG A 1 93 ? 7.261 1.755 -6.378 1.00 94.94 93 ARG A O 1
ATOM 683 N N . GLY A 1 94 ? 7.527 -0.293 -7.199 1.00 95.12 94 GLY A N 1
ATOM 684 C CA . GLY A 1 94 ? 8.987 -0.217 -7.216 1.00 95.12 94 GLY A CA 1
ATOM 685 C C . GLY A 1 94 ? 9.640 -1.484 -7.757 1.00 95.12 94 GLY A C 1
ATOM 686 O O . GLY A 1 94 ? 8.998 -2.298 -8.413 1.00 95.12 94 GLY A O 1
ATOM 687 N N . GLU A 1 95 ? 10.932 -1.654 -7.514 1.00 94.62 95 GLU A N 1
ATOM 688 C CA . GLU A 1 95 ? 11.697 -2.800 -8.034 1.00 94.62 95 GLU A CA 1
ATOM 689 C C . GLU A 1 95 ? 11.995 -3.855 -6.962 1.00 94.62 95 GLU A C 1
ATOM 691 O O . GLU A 1 95 ? 12.434 -4.962 -7.276 1.00 94.62 95 GLU A O 1
ATOM 696 N N . SER A 1 96 ? 11.732 -3.548 -5.687 1.00 94.75 96 SER A N 1
ATOM 697 C CA . SER A 1 96 ? 12.145 -4.383 -4.563 1.00 94.75 96 SER A CA 1
ATOM 698 C C . SER A 1 96 ? 10.957 -4.969 -3.812 1.00 94.75 96 SER A C 1
ATOM 700 O O . SER A 1 96 ? 10.239 -4.306 -3.066 1.00 94.75 96 SER A O 1
ATOM 702 N N . THR A 1 97 ? 10.799 -6.289 -3.914 1.00 94.06 97 THR A N 1
ATOM 703 C CA . THR A 1 97 ? 9.833 -7.000 -3.063 1.00 94.06 97 THR A CA 1
ATOM 704 C C . THR A 1 97 ? 10.249 -7.021 -1.589 1.00 94.06 97 THR A C 1
ATOM 706 O O . THR A 1 97 ? 9.414 -7.325 -0.740 1.00 94.06 97 THR A O 1
ATOM 709 N N . ALA A 1 98 ? 11.522 -6.757 -1.274 1.00 95.62 98 ALA A N 1
ATOM 710 C CA . ALA A 1 98 ? 12.004 -6.676 0.102 1.00 95.62 98 ALA A CA 1
ATOM 711 C C . ALA A 1 98 ? 11.559 -5.358 0.748 1.00 95.62 98 ALA A C 1
ATOM 713 O O . ALA A 1 98 ? 11.000 -5.374 1.837 1.00 95.62 98 ALA A O 1
ATOM 714 N N . GLU A 1 99 ? 11.703 -4.253 0.018 1.00 96.06 99 GLU A N 1
ATOM 715 C CA . GLU A 1 99 ? 11.254 -2.919 0.419 1.00 96.06 99 GLU A CA 1
ATOM 716 C C . GLU A 1 99 ? 9.735 -2.872 0.629 1.00 96.06 99 GLU A C 1
ATOM 718 O O . GLU A 1 99 ? 9.263 -2.436 1.677 1.00 96.06 99 GLU A O 1
ATOM 723 N N . ALA A 1 100 ? 8.969 -3.415 -0.326 1.00 96.19 100 ALA A N 1
ATOM 724 C CA . ALA A 1 100 ? 7.517 -3.521 -0.203 1.00 96.19 100 ALA A CA 1
ATOM 725 C C . ALA A 1 100 ? 7.107 -4.283 1.068 1.00 96.19 100 ALA A C 1
ATOM 727 O O . ALA A 1 100 ? 6.240 -3.838 1.815 1.00 96.19 100 ALA A O 1
ATOM 728 N N . ARG A 1 101 ? 7.745 -5.436 1.324 1.00 95.75 101 ARG A N 1
ATOM 729 C CA . ARG A 1 101 ? 7.467 -6.259 2.509 1.00 95.75 101 ARG A CA 1
ATOM 730 C C . ARG A 1 101 ? 7.843 -5.547 3.796 1.00 95.75 101 ARG A C 1
ATOM 732 O O . ARG A 1 101 ? 7.041 -5.556 4.717 1.00 95.75 101 ARG A O 1
ATOM 739 N N . GLN A 1 102 ? 9.024 -4.941 3.851 1.00 95.94 102 GLN A N 1
ATOM 740 C CA . GLN A 1 102 ? 9.487 -4.213 5.026 1.00 95.94 102 GLN A CA 1
ATOM 741 C C . GLN A 1 102 ? 8.501 -3.103 5.394 1.00 95.94 102 GLN A C 1
ATOM 743 O O . GLN A 1 102 ? 8.048 -3.047 6.534 1.00 95.94 102 GLN A O 1
ATOM 748 N N . TRP A 1 103 ? 8.098 -2.281 4.422 1.00 96.75 103 TRP A N 1
ATOM 749 C CA . TRP A 1 103 ? 7.128 -1.218 4.668 1.00 96.75 103 TRP A CA 1
ATOM 750 C C . TRP A 1 103 ? 5.760 -1.758 5.100 1.00 96.75 103 TRP A C 1
ATOM 752 O O . TRP A 1 103 ? 5.194 -1.278 6.083 1.00 96.75 103 TRP A O 1
ATOM 762 N N . PHE A 1 104 ? 5.235 -2.778 4.412 1.00 96.81 104 PHE A N 1
ATOM 763 C CA . PHE A 1 104 ? 3.955 -3.377 4.790 1.00 96.81 104 PHE A CA 1
ATOM 764 C C . PHE A 1 104 ? 3.980 -4.007 6.179 1.00 96.81 104 PHE A C 1
ATOM 766 O O . PHE A 1 104 ? 2.993 -3.861 6.893 1.00 96.81 104 PHE A O 1
ATOM 773 N N . SER A 1 105 ? 5.076 -4.652 6.581 1.00 95.31 105 SER A N 1
ATOM 774 C CA . SER A 1 105 ? 5.231 -5.177 7.939 1.00 95.31 105 SER A CA 1
ATOM 775 C C . SER A 1 105 ? 5.209 -4.056 8.977 1.00 95.31 105 SER A C 1
ATOM 777 O O . SER A 1 105 ? 4.443 -4.139 9.929 1.00 95.31 105 SER A O 1
ATOM 779 N N . THR A 1 106 ? 5.945 -2.961 8.757 1.00 95.69 106 THR A N 1
ATOM 780 C CA . THR A 1 106 ? 5.929 -1.803 9.669 1.00 95.69 106 THR A CA 1
ATOM 781 C C . THR A 1 106 ? 4.522 -1.227 9.835 1.00 95.69 106 THR A C 1
ATOM 783 O O . THR A 1 106 ? 4.075 -0.965 10.951 1.00 95.69 106 THR A O 1
ATOM 786 N N . VAL A 1 107 ? 3.794 -1.047 8.729 1.00 95.25 107 VAL A N 1
ATOM 787 C CA . VAL A 1 107 ? 2.411 -0.548 8.778 1.00 95.25 107 VAL A CA 1
ATOM 788 C C . VAL A 1 107 ? 1.478 -1.566 9.439 1.00 95.25 107 VAL A C 1
ATOM 790 O O . VAL A 1 107 ? 0.584 -1.185 10.191 1.00 95.25 107 VAL A O 1
ATOM 793 N N . TRP A 1 108 ? 1.672 -2.858 9.182 1.00 94.81 108 TRP A N 1
ATOM 794 C CA . TRP A 1 108 ? 0.884 -3.923 9.793 1.00 94.81 108 TRP A CA 1
ATOM 795 C C . TRP A 1 108 ? 1.034 -3.956 11.314 1.00 94.81 108 TRP A C 1
ATOM 797 O O . TRP A 1 108 ? 0.027 -4.058 12.018 1.00 94.81 108 TRP A O 1
ATOM 807 N N . ASP A 1 109 ? 2.260 -3.848 11.819 1.00 94.19 109 ASP A N 1
ATOM 808 C CA . ASP A 1 109 ? 2.543 -3.863 13.254 1.00 94.19 109 ASP A CA 1
ATOM 809 C C . ASP A 1 109 ? 1.900 -2.656 13.950 1.00 94.19 109 ASP A C 1
ATOM 811 O O . ASP A 1 109 ? 1.219 -2.820 14.966 1.00 94.19 109 ASP A O 1
ATOM 815 N N . LEU A 1 110 ? 2.009 -1.468 13.339 1.00 94.00 110 LEU A N 1
ATOM 816 C CA . LEU A 1 110 ? 1.315 -0.256 13.784 1.00 94.00 110 LEU A CA 1
ATOM 817 C C . LEU A 1 110 ? -0.200 -0.482 13.893 1.00 94.00 110 LEU A C 1
ATOM 819 O O . LEU A 1 110 ? -0.803 -0.209 14.929 1.00 94.00 110 LEU A O 1
ATOM 823 N N . LEU A 1 111 ? -0.829 -1.004 12.837 1.00 91.88 111 LEU A N 1
ATOM 824 C CA . LEU A 1 111 ? -2.281 -1.196 12.804 1.00 91.88 111 LEU A CA 1
ATOM 825 C C . LEU A 1 111 ? -2.744 -2.279 13.776 1.00 91.88 111 LEU A C 1
ATOM 827 O O . LEU A 1 111 ? -3.773 -2.124 14.434 1.00 91.88 111 LEU A O 1
ATOM 831 N N . SER A 1 112 ? -1.971 -3.350 13.919 1.00 87.69 112 SER A N 1
ATOM 832 C CA . SER A 1 112 ? -2.280 -4.447 14.835 1.00 87.69 112 SER A CA 1
ATOM 833 C C . SER A 1 112 ? -2.292 -3.993 16.297 1.00 87.69 112 SER A C 1
ATOM 835 O O . SER A 1 112 ? -3.114 -4.479 17.077 1.00 87.69 112 SER A O 1
ATOM 837 N N . ALA A 1 113 ? -1.457 -3.014 16.657 1.00 87.62 113 ALA A N 1
ATOM 838 C C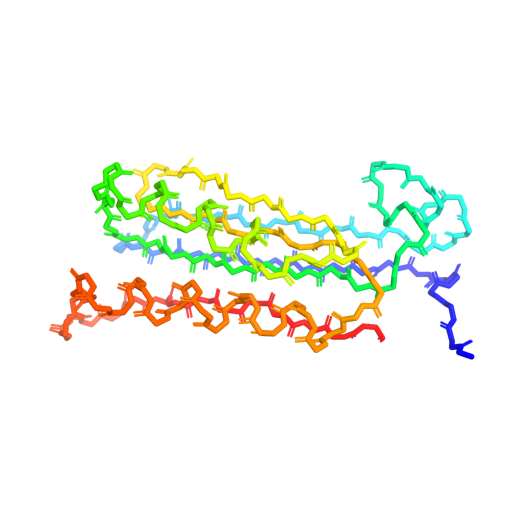A . ALA A 1 113 ? -1.430 -2.418 17.993 1.00 87.62 113 ALA A CA 1
ATOM 839 C C . ALA A 1 113 ? -2.672 -1.561 18.315 1.00 87.62 113 ALA A C 1
ATOM 841 O O . ALA A 1 113 ? -2.994 -1.368 19.485 1.00 87.62 113 ALA A O 1
ATOM 842 N N . THR A 1 114 ? -3.412 -1.090 17.304 1.00 81.50 114 THR A N 1
ATOM 843 C CA . THR A 1 114 ? -4.626 -0.267 17.502 1.00 81.50 114 THR A CA 1
ATOM 844 C C . THR A 1 114 ? -5.855 -1.059 17.957 1.00 81.50 114 THR A C 1
ATOM 846 O O . THR A 1 114 ? -6.894 -0.471 18.246 1.00 81.50 114 THR A O 1
ATOM 849 N N . GLY A 1 115 ? -5.739 -2.388 18.059 1.00 64.56 115 GLY A N 1
ATOM 850 C CA . GLY A 1 115 ? -6.830 -3.278 18.441 1.00 64.56 115 GLY A CA 1
ATOM 851 C C . GLY A 1 115 ? -7.730 -3.614 17.254 1.00 64.56 115 GLY A C 1
ATOM 852 O O . GLY A 1 115 ? -8.793 -3.028 17.063 1.00 64.56 115 GLY A O 1
ATOM 853 N N . ALA A 1 116 ? -7.345 -4.621 16.467 1.00 53.91 116 ALA A N 1
ATOM 854 C CA . ALA A 1 116 ? -8.326 -5.323 15.642 1.00 53.91 116 ALA A CA 1
ATOM 855 C C . ALA A 1 116 ? -9.342 -6.029 16.563 1.00 53.91 116 ALA A C 1
ATOM 857 O O . ALA A 1 116 ? -8.942 -6.523 17.621 1.00 53.91 116 ALA A O 1
ATOM 858 N N . PRO A 1 117 ? -10.631 -6.151 16.194 1.00 45.97 117 PRO A N 1
ATOM 859 C CA . PRO A 1 117 ? -11.578 -6.914 16.991 1.00 45.97 117 PRO A CA 1
ATOM 860 C C . PRO A 1 117 ? -11.082 -8.357 17.099 1.00 45.97 117 PRO A C 1
ATOM 862 O O . PRO A 1 117 ? -11.073 -9.108 16.120 1.00 45.97 117 PRO A O 1
ATOM 865 N N . GLN A 1 118 ? -10.676 -8.763 18.299 1.00 43.19 118 GLN A N 1
ATOM 866 C CA . GLN A 1 118 ? -10.553 -10.170 18.631 1.00 43.19 118 GLN A CA 1
ATOM 867 C C . GLN A 1 118 ? -11.967 -10.757 18.642 1.00 43.19 118 GLN A C 1
ATOM 869 O O . GLN A 1 118 ? -12.773 -10.453 19.512 1.00 43.19 118 GLN A O 1
ATOM 874 N N . ARG A 1 119 ? -12.234 -11.626 17.661 1.00 44.59 119 ARG A N 1
ATOM 875 C CA . ARG A 1 119 ? -13.372 -12.558 17.601 1.00 44.59 119 ARG A CA 1
ATOM 876 C C . ARG A 1 119 ? -14.767 -11.914 17.504 1.00 44.59 119 ARG A C 1
ATOM 878 O O . ARG A 1 119 ? -15.484 -11.777 18.484 1.00 44.59 119 ARG A O 1
ATOM 885 N N . ALA A 1 120 ? -15.222 -11.719 16.271 1.00 33.22 120 ALA A N 1
ATOM 886 C CA . ALA A 1 120 ? -16.617 -11.944 15.889 1.00 33.22 120 ALA A CA 1
ATOM 887 C C . ALA A 1 120 ? -16.613 -12.569 14.486 1.00 33.22 120 ALA A C 1
ATOM 889 O O . ALA A 1 120 ? -15.782 -12.210 13.654 1.00 33.22 120 ALA A O 1
ATOM 890 N N . GLY A 1 121 ? -17.441 -13.588 14.259 1.00 36.88 121 GLY A N 1
ATOM 891 C CA . GLY A 1 121 ? -17.392 -14.420 13.057 1.00 36.88 121 GLY A CA 1
ATOM 892 C C . GLY A 1 121 ? -17.443 -13.620 11.748 1.00 36.88 121 GLY A C 1
ATOM 893 O O . GLY A 1 121 ? -18.202 -12.668 11.621 1.00 36.88 121 GLY A O 1
ATOM 894 N N . HIS A 1 122 ? -16.670 -14.078 10.758 1.00 41.69 122 HIS A N 1
ATOM 895 C CA . HIS A 1 122 ? -16.691 -13.632 9.357 1.00 41.69 122 HIS A CA 1
ATOM 896 C C . HIS A 1 122 ? -16.168 -12.206 9.079 1.00 41.69 122 HIS A C 1
ATOM 898 O O . HIS A 1 122 ? -16.914 -11.339 8.624 1.00 41.69 122 HIS A O 1
ATOM 904 N N . HIS A 1 123 ? -14.858 -11.969 9.227 1.00 41.50 123 HIS A N 1
ATOM 905 C CA . HIS A 1 123 ? -14.210 -10.771 8.673 1.00 41.50 123 HIS A CA 1
ATOM 906 C C . HIS A 1 123 ? -12.924 -11.134 7.921 1.00 41.50 123 HIS A C 1
ATOM 908 O O . HIS A 1 123 ? -11.980 -11.668 8.493 1.00 41.50 123 HIS A O 1
ATOM 914 N N . SER A 1 124 ? -12.916 -10.864 6.614 1.00 42.50 124 SER A N 1
ATOM 915 C CA . SER A 1 124 ? -11.796 -11.149 5.717 1.00 42.50 124 SER A CA 1
ATOM 916 C C . SER A 1 124 ? -10.825 -9.966 5.728 1.00 42.50 124 SER A C 1
ATOM 918 O O . SER A 1 124 ? -11.100 -8.939 5.112 1.00 42.50 124 SER A O 1
ATOM 920 N N . LEU A 1 125 ? -9.695 -10.101 6.422 1.00 46.34 125 LEU A N 1
ATOM 921 C CA . LEU A 1 125 ? -8.517 -9.261 6.196 1.00 46.34 125 LEU A CA 1
ATOM 922 C C . LEU A 1 125 ? -7.770 -9.855 4.996 1.00 46.34 125 LEU A C 1
ATOM 924 O O . LEU A 1 125 ? -7.407 -11.028 5.019 1.00 46.34 125 LEU A O 1
ATOM 928 N N . ALA A 1 126 ? -7.607 -9.086 3.919 1.00 45.09 126 ALA A N 1
ATOM 929 C CA . ALA A 1 126 ? -6.960 -9.554 2.697 1.00 45.09 126 ALA A CA 1
ATOM 930 C C . ALA A 1 126 ? -5.655 -8.785 2.473 1.00 45.09 126 ALA A C 1
ATOM 932 O O . ALA A 1 126 ? -5.671 -7.621 2.084 1.00 45.09 126 ALA A O 1
ATOM 933 N N . VAL A 1 127 ? -4.521 -9.449 2.692 1.00 45.59 127 VAL A N 1
ATOM 934 C CA . VAL A 1 127 ? -3.231 -9.010 2.151 1.00 45.59 127 VAL A CA 1
ATOM 935 C C . VAL A 1 127 ? -3.113 -9.637 0.766 1.00 45.59 127 VAL A C 1
ATOM 937 O O . VAL A 1 127 ? -2.885 -10.839 0.645 1.00 45.59 127 VAL A O 1
ATOM 940 N N . THR A 1 128 ? -3.307 -8.857 -0.294 1.00 45.84 128 THR A N 1
ATOM 941 C CA . THR A 1 128 ? -3.039 -9.327 -1.658 1.00 45.84 128 THR A CA 1
ATOM 942 C C . THR A 1 128 ? -1.682 -8.814 -2.108 1.00 45.84 128 THR A C 1
ATOM 944 O O . THR A 1 128 ? -1.550 -7.669 -2.531 1.00 45.84 128 THR A O 1
ATOM 947 N N . GLY A 1 129 ? -0.665 -9.671 -2.032 1.00 34.22 129 GLY A N 1
ATOM 948 C CA . GLY A 1 129 ? 0.636 -9.413 -2.639 1.00 34.22 129 GLY A CA 1
ATOM 949 C C . GLY A 1 129 ? 1.108 -10.642 -3.395 1.00 34.22 129 GLY A C 1
ATOM 950 O O . GLY A 1 129 ? 1.301 -11.680 -2.772 1.00 34.22 129 GLY A O 1
ATOM 951 N N . TRP A 1 130 ? 1.312 -10.538 -4.710 1.00 38.59 130 TRP A N 1
ATOM 952 C CA . TRP A 1 130 ? 2.034 -11.560 -5.470 1.00 38.59 130 TRP A CA 1
ATOM 953 C C . TRP A 1 130 ? 3.017 -10.932 -6.451 1.00 38.59 130 TRP A C 1
ATOM 955 O O . TRP A 1 130 ? 2.737 -9.918 -7.087 1.00 38.59 130 TRP A O 1
ATOM 965 N N . ARG A 1 131 ? 4.196 -11.561 -6.480 1.00 29.42 131 ARG A N 1
ATOM 966 C CA . ARG A 1 131 ? 5.353 -11.257 -7.320 1.00 29.42 131 ARG A CA 1
ATOM 967 C C . ARG A 1 131 ? 5.010 -11.465 -8.796 1.00 29.42 131 ARG A C 1
ATOM 969 O O . ARG A 1 131 ? 4.317 -12.428 -9.114 1.00 29.42 131 ARG A O 1
ATOM 976 N N . CYS A 1 132 ? 5.539 -10.599 -9.655 1.00 33.38 132 CYS A N 1
ATOM 977 C CA . CYS A 1 132 ? 5.940 -11.013 -10.997 1.00 33.38 132 CYS A CA 1
ATOM 978 C C . CYS A 1 132 ? 7.343 -11.622 -10.909 1.00 33.38 132 CYS A C 1
ATOM 980 O O . CYS A 1 132 ? 8.130 -11.151 -10.050 1.00 33.38 132 CYS A O 1
#

Foldseek 3Di:
DDFQAADKDWDWDFWDDPNHTFDIDIDIQGHRDCRCCDPVHQVVFFFKFKFDDFDADDDVVLQVVLQVLLVVVVDPWDKDWDAGPHGIMIMIHHHDPPSVVVSNVVNVVSVVVVDDDDDDPDGDRDGDGDGD

pLDDT: mean 84.16, std 17.34, range [29.42, 96.81]

Sequence (132 aa):
GERFLNGAYRAHTTINRSGRPLWIDRQRLAGGEAALASEQGLAGKSVVGTLVWIGLPLADTVVAEARTAWSAMAGQGEAGVTVVAAGLACRYRGESTAEARQWFSTVWDLLSATGAPQRAGHHSLAVTGWRC

Radius of gyration: 15.76 Å; chains: 1; bounding box: 38×25×42 Å